Protein AF-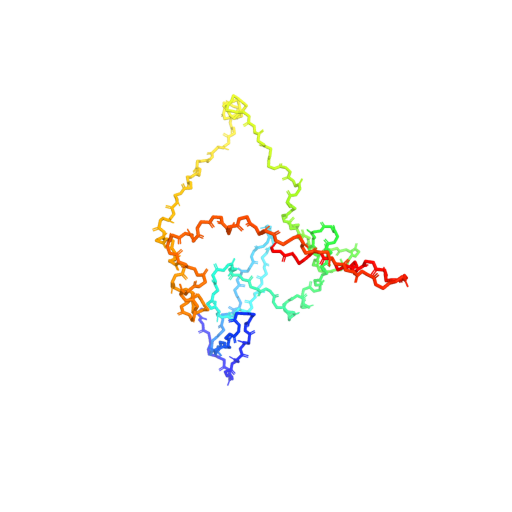A0A699VAN1-F1 (afdb_monomer)

Radius of gyration: 27.7 Å; Cα contacts (8 Å, |Δi|>4): 128; chains: 1; bounding box: 57×64×72 Å

Mean predicted aligned error: 18.13 Å

pLDDT: mean 80.75, std 12.74, range [39.19, 95.38]

Organism: Tanacetum cinerariifolium (NCBI:txid118510)

Solvent-accessible surface area (backbone atoms only — not comparable to full-atom values): 11741 Å² total; per-residue (Å²): 121,75,40,78,48,100,58,76,43,75,48,76,44,96,84,78,51,68,47,79,35,53,47,32,36,65,70,39,81,48,74,57,94,94,45,76,43,72,42,74,44,69,77,71,96,61,94,88,57,96,77,84,85,49,69,67,62,37,55,77,43,42,54,44,79,39,75,91,78,38,30,41,36,27,41,46,92,93,63,56,78,48,72,50,73,55,88,58,93,75,65,69,79,80,84,68,54,74,66,57,50,51,52,42,42,75,73,72,45,87,85,84,92,83,82,88,74,82,77,80,62,77,74,77,53,70,70,74,37,71,74,47,60,76,42,56,86,81,63,49,98,64,76,85,70,76,77,75,85,68,92,67,82,84,76,80,85,70,61,94,87,67,74,80,83,85,66,79,77,81,84,126

InterPro domains:
  IPR021109 Aspartic peptidase domain superfamily [G3DSA:2.40.70.10] (4-84)
  IPR032567 RTL1-related [PTHR15503] (2-172)

Secondary structure (DSSP, 8-state):
-EEEEEEEEEEEPTTSPEEEEEEEEEEEEEEETTEEEEEEE-----SS-S----HHHHHHTT-EEETTTTEEEEE-SSSEEEEEE---TTS------HHHHHHHHHTT--------------PPPGGGSHHHHT-TTTS-SS---SPP--SS-----PPTT-----PPPP--

Structure (mmCIF, N/CA/C/O backbone):
data_AF-A0A699VAN1-F1
#
_entry.id   AF-A0A699VAN1-F1
#
loop_
_atom_site.group_PDB
_atom_site.id
_atom_site.type_symbol
_atom_site.label_atom_id
_atom_site.label_alt_id
_atom_site.label_comp_id
_atom_site.label_asym_id
_atom_site.label_entity_id
_atom_site.label_seq_id
_atom_site.pdbx_PDB_ins_code
_atom_site.Cartn_x
_atom_site.Cartn_y
_atom_site.Cartn_z
_atom_site.occupancy
_atom_site.B_iso_or_equiv
_atom_site.auth_seq_id
_atom_site.auth_comp_id
_atom_site.auth_asym_id
_atom_site.auth_atom_id
_atom_site.pdbx_PDB_model_num
ATOM 1 N N . THR A 1 1 ? -6.614 9.375 -18.167 1.00 79.25 1 THR A N 1
ATOM 2 C CA . THR A 1 1 ? -8.074 9.261 -18.392 1.00 79.25 1 THR A CA 1
ATOM 3 C C . THR A 1 1 ? -8.470 7.805 -18.246 1.00 79.25 1 THR A C 1
ATOM 5 O O . THR A 1 1 ? -7.676 6.956 -18.640 1.00 79.25 1 THR A O 1
ATOM 8 N N . PRO A 1 2 ? -9.624 7.490 -17.633 1.00 89.94 2 PRO A N 1
ATOM 9 C CA . PRO A 1 2 ? -10.051 6.105 -17.467 1.00 89.94 2 PRO A CA 1
ATOM 10 C C . PRO A 1 2 ? -10.331 5.464 -18.830 1.00 89.94 2 PRO A C 1
ATOM 12 O O . PRO A 1 2 ? -10.899 6.098 -19.718 1.00 89.94 2 PRO A O 1
ATOM 15 N N . THR A 1 3 ? -9.919 4.210 -18.986 1.00 94.69 3 THR A N 1
ATOM 16 C CA . THR A 1 3 ? -10.160 3.397 -20.186 1.00 94.69 3 THR A CA 1
ATOM 17 C C . THR A 1 3 ? -11.211 2.344 -19.859 1.00 94.69 3 THR A C 1
ATOM 19 O O . THR A 1 3 ? -11.191 1.804 -18.753 1.00 94.69 3 THR A O 1
ATOM 22 N N . LEU A 1 4 ? -12.119 2.042 -20.788 1.00 94.19 4 LEU A N 1
ATOM 23 C CA . LEU A 1 4 ? -13.096 0.966 -20.603 1.00 94.19 4 LEU A CA 1
ATOM 24 C C . LEU A 1 4 ? -12.372 -0.389 -20.524 1.00 94.19 4 LEU A C 1
ATOM 26 O O . LEU A 1 4 ? -11.401 -0.618 -21.247 1.00 94.19 4 LEU A O 1
ATOM 30 N N . LEU A 1 5 ? -12.838 -1.274 -19.648 1.00 92.00 5 LEU A N 1
ATOM 31 C CA . LEU A 1 5 ? -12.409 -2.669 -19.619 1.00 92.00 5 LEU A CA 1
ATOM 32 C C . LEU A 1 5 ? -13.181 -3.490 -20.658 1.00 92.00 5 LEU A C 1
ATOM 34 O O . LEU A 1 5 ? -14.365 -3.248 -20.886 1.00 92.00 5 LEU A O 1
ATOM 38 N N . ASP A 1 6 ? -12.533 -4.512 -21.219 1.00 89.88 6 ASP A N 1
ATOM 39 C CA . ASP A 1 6 ? -13.171 -5.442 -22.167 1.00 89.88 6 ASP A CA 1
ATOM 40 C C . ASP A 1 6 ? -14.278 -6.278 -21.501 1.00 89.88 6 ASP A C 1
ATOM 42 O O . ASP A 1 6 ? -15.249 -6.693 -22.139 1.00 89.88 6 ASP A O 1
ATOM 46 N N . HIS A 1 7 ? -14.152 -6.502 -20.190 1.00 90.69 7 HIS A N 1
ATOM 47 C CA . HIS A 1 7 ? -15.108 -7.233 -19.366 1.00 90.69 7 HIS A CA 1
ATOM 48 C C . HIS A 1 7 ? -15.347 -6.507 -18.040 1.00 90.69 7 HIS A C 1
ATOM 50 O O . HIS A 1 7 ? -14.441 -5.890 -17.479 1.00 90.69 7 HIS A O 1
ATOM 56 N N . VAL A 1 8 ? -16.572 -6.608 -17.518 1.00 90.38 8 VAL A N 1
ATOM 57 C CA . VAL A 1 8 ? -16.911 -6.069 -16.195 1.00 90.38 8 VAL A CA 1
ATOM 58 C C . VAL A 1 8 ? -16.281 -6.951 -15.123 1.00 90.38 8 VAL A C 1
ATOM 60 O O . VAL A 1 8 ? -16.564 -8.147 -15.064 1.00 90.38 8 VAL A O 1
ATOM 63 N N . LEU A 1 9 ? -15.463 -6.355 -14.262 1.00 90.56 9 LEU A N 1
ATOM 64 C CA . LEU A 1 9 ? -14.888 -7.027 -13.100 1.00 90.56 9 LEU A CA 1
ATOM 65 C C . LEU A 1 9 ? -15.839 -6.880 -11.909 1.00 90.56 9 LEU A C 1
ATOM 67 O O . LEU A 1 9 ? -16.276 -5.775 -11.603 1.00 90.56 9 LEU A O 1
ATOM 71 N N . CYS A 1 10 ? -16.145 -7.979 -11.223 1.00 9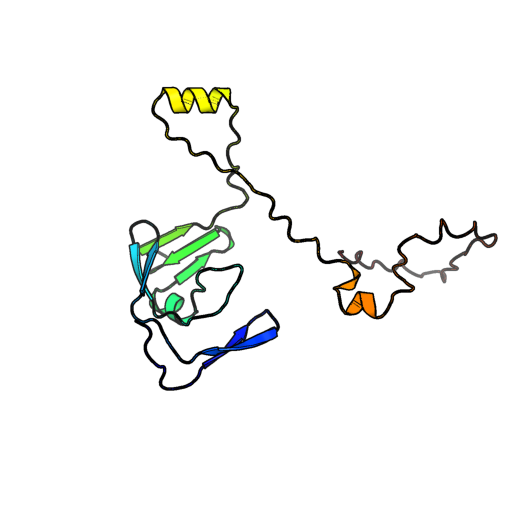0.12 10 CYS A N 1
ATOM 72 C CA . CYS A 1 10 ? -16.823 -7.948 -9.926 1.00 90.12 10 CYS A CA 1
ATOM 73 C C . CYS A 1 10 ? -15.790 -8.236 -8.838 1.00 90.12 10 CYS A C 1
ATOM 75 O O . CYS A 1 10 ? -15.262 -9.345 -8.780 1.00 90.12 10 CYS A O 1
ATOM 77 N N . ILE A 1 11 ? -15.504 -7.249 -7.992 1.00 87.06 11 ILE A N 1
ATOM 78 C CA . ILE A 1 11 ? -14.566 -7.389 -6.876 1.00 87.06 11 ILE A CA 1
ATOM 79 C C . ILE A 1 11 ? -15.365 -7.521 -5.587 1.00 87.06 11 ILE A C 1
ATOM 81 O O . ILE A 1 11 ? -16.096 -6.605 -5.219 1.00 87.06 11 ILE A O 1
ATOM 85 N N . SER A 1 12 ? -15.221 -8.650 -4.898 1.00 85.25 12 SER A N 1
ATOM 86 C CA . SER A 1 12 ? -15.761 -8.824 -3.550 1.00 85.25 12 SER A CA 1
ATOM 87 C C . SER A 1 12 ? -14.880 -8.084 -2.555 1.00 85.25 12 SER A C 1
ATOM 89 O O . SER A 1 12 ? -13.683 -8.361 -2.467 1.00 85.25 12 SER A O 1
ATOM 91 N N . THR A 1 13 ? -15.462 -7.154 -1.807 1.00 76.44 13 THR A N 1
ATOM 92 C CA . THR A 1 13 ? -14.740 -6.440 -0.754 1.00 76.44 13 THR A CA 1
ATOM 93 C C . THR A 1 13 ? -14.953 -7.127 0.600 1.00 76.44 13 THR A C 1
ATOM 95 O O . THR A 1 13 ? -15.967 -7.802 0.798 1.00 76.44 13 THR A O 1
ATOM 98 N N . PRO A 1 14 ? -14.030 -6.964 1.568 1.00 66.56 14 PRO A N 1
ATOM 99 C CA . PRO A 1 14 ? -14.226 -7.459 2.933 1.00 66.56 14 PRO A CA 1
ATOM 100 C C . PRO A 1 14 ? -15.463 -6.870 3.630 1.00 66.56 14 PRO A C 1
ATOM 102 O O . PRO A 1 14 ? -15.941 -7.448 4.600 1.00 66.56 14 PRO A O 1
ATOM 105 N N . MET A 1 15 ? -16.003 -5.757 3.118 1.00 66.06 15 MET A N 1
ATOM 106 C CA . MET A 1 15 ? -17.214 -5.086 3.609 1.00 66.06 15 MET A CA 1
ATOM 107 C C . MET A 1 15 ? -18.512 -5.759 3.115 1.00 66.06 15 MET A C 1
ATOM 109 O O . MET A 1 15 ? -19.570 -5.147 3.133 1.00 66.06 15 MET A O 1
ATOM 113 N N . GLN A 1 16 ? -18.437 -7.027 2.691 1.00 56.12 16 GLN A N 1
ATOM 114 C CA . GLN A 1 16 ? -19.551 -7.904 2.299 1.00 56.12 16 GLN A CA 1
ATOM 115 C C . GLN A 1 16 ? -20.221 -7.588 0.947 1.00 56.12 16 GLN A C 1
ATOM 117 O O . GLN A 1 16 ? -20.797 -8.495 0.343 1.00 56.12 16 GLN A O 1
ATOM 122 N N . ASP A 1 17 ? -20.045 -6.381 0.407 1.00 74.75 17 ASP A N 1
ATOM 123 C CA . ASP A 1 17 ? -20.539 -6.001 -0.919 1.00 74.75 17 ASP A CA 1
ATOM 124 C C . ASP A 1 17 ? -19.529 -6.274 -2.048 1.00 74.75 17 ASP A C 1
ATOM 126 O O . ASP A 1 17 ? -18.309 -6.099 -1.914 1.00 74.75 17 ASP A O 1
ATOM 130 N N . SER A 1 18 ? -20.056 -6.694 -3.205 1.00 83.81 18 SER A N 1
ATOM 131 C CA . SER A 1 18 ? -19.295 -6.804 -4.453 1.00 83.81 18 SER A CA 1
ATOM 132 C C . SER A 1 18 ? -19.447 -5.541 -5.294 1.00 83.81 18 SER A C 1
ATOM 134 O O . SER A 1 18 ? -20.568 -5.146 -5.618 1.00 83.81 18 SER A O 1
ATOM 136 N N . VAL A 1 19 ? -18.335 -4.956 -5.729 1.00 87.56 19 VAL A N 1
ATOM 137 C CA . VAL A 1 19 ? -18.329 -3.758 -6.574 1.00 87.56 19 VAL A CA 1
ATOM 138 C C . VAL A 1 19 ? -18.089 -4.140 -8.031 1.00 87.56 19 VAL A C 1
ATOM 140 O O . VAL A 1 19 ? -17.198 -4.930 -8.350 1.00 87.56 19 VAL A O 1
ATOM 143 N N . ARG A 1 20 ? -18.897 -3.569 -8.932 1.00 90.69 20 ARG A N 1
ATOM 144 C CA . ARG A 1 20 ? -18.759 -3.738 -10.385 1.00 90.69 20 ARG A CA 1
ATOM 145 C C . ARG A 1 20 ? -17.862 -2.646 -10.953 1.00 90.69 20 ARG A C 1
ATOM 147 O O . ARG A 1 20 ? -18.219 -1.473 -10.920 1.00 90.69 20 ARG A O 1
ATOM 154 N N . ILE A 1 21 ? -16.747 -3.045 -11.548 1.00 91.94 21 ILE A N 1
ATOM 155 C CA . ILE A 1 21 ? -15.763 -2.150 -12.150 1.00 91.94 21 ILE A CA 1
ATOM 156 C C . ILE A 1 21 ? -15.796 -2.300 -13.670 1.00 91.94 21 ILE A C 1
ATOM 158 O O . ILE A 1 21 ? -15.689 -3.397 -14.217 1.00 91.94 21 ILE A O 1
ATOM 162 N N . THR A 1 22 ? -15.955 -1.169 -14.354 1.00 94.69 22 THR A N 1
ATOM 163 C CA . THR A 1 22 ? -16.068 -1.076 -15.821 1.00 94.69 22 THR A CA 1
ATOM 164 C C . THR A 1 22 ? -14.915 -0.310 -16.468 1.00 94.69 22 THR A C 1
ATOM 166 O O . THR A 1 22 ? -14.790 -0.314 -17.690 1.00 94.69 22 THR A O 1
ATOM 169 N N . HIS A 1 23 ? -14.070 0.339 -15.665 1.00 94.25 23 HIS A N 1
ATOM 170 C CA . HIS A 1 23 ? -12.989 1.197 -16.135 1.00 94.25 23 HIS A CA 1
ATOM 171 C C . HIS A 1 23 ? -11.687 0.912 -15.387 1.00 94.25 23 HIS A C 1
ATOM 173 O O . HIS A 1 23 ? -11.702 0.462 -14.246 1.00 94.25 23 HIS A O 1
ATOM 179 N N . VAL A 1 24 ? -10.564 1.235 -16.022 1.00 94.69 24 VAL A N 1
ATOM 180 C CA . VAL A 1 24 ? -9.217 1.154 -15.454 1.00 94.69 24 VAL A CA 1
ATOM 181 C C . VAL A 1 24 ? -8.452 2.441 -15.739 1.00 94.69 24 VAL A C 1
ATOM 183 O O . VAL A 1 24 ? -8.525 3.001 -16.836 1.00 94.69 24 VAL A O 1
ATOM 186 N N . TYR A 1 25 ? -7.702 2.917 -14.754 1.00 94.06 25 TYR A N 1
ATOM 187 C CA . TYR A 1 25 ? -6.724 3.981 -14.931 1.00 94.06 25 TYR A CA 1
ATOM 188 C C . TYR A 1 25 ? -5.382 3.343 -15.249 1.00 94.06 25 TYR A C 1
ATOM 190 O O . TYR A 1 25 ? -4.809 2.665 -14.402 1.00 94.06 25 TYR A O 1
ATOM 198 N N . ARG A 1 26 ? -4.913 3.521 -16.483 1.00 92.94 26 ARG A N 1
ATOM 199 C CA . ARG A 1 26 ? -3.661 2.921 -16.942 1.00 92.94 26 ARG A CA 1
ATOM 200 C C . ARG A 1 26 ? -2.478 3.844 -16.707 1.00 92.94 26 ARG A C 1
ATOM 202 O O . ARG A 1 26 ? -2.644 5.064 -16.753 1.00 92.94 26 ARG A O 1
ATOM 209 N N . ASP A 1 27 ? -1.321 3.233 -16.473 1.00 92.31 27 ASP A N 1
ATOM 210 C CA . ASP A 1 27 ? -0.022 3.903 -16.365 1.00 92.31 27 ASP A CA 1
ATOM 211 C C . ASP A 1 27 ? -0.002 5.067 -15.358 1.00 92.31 27 ASP A C 1
ATOM 213 O O . ASP A 1 27 ? 0.645 6.095 -15.571 1.00 92.31 27 ASP A O 1
ATOM 217 N N . LEU A 1 28 ? -0.726 4.925 -14.243 1.00 92.06 28 LEU A N 1
ATOM 218 C CA . LEU A 1 28 ? -0.664 5.894 -13.155 1.00 92.06 28 LEU A CA 1
ATOM 219 C C . LEU A 1 28 ? 0.720 5.861 -12.519 1.00 92.06 28 LEU A C 1
ATOM 221 O O . LEU A 1 28 ? 1.270 4.799 -12.242 1.00 92.06 28 LEU A O 1
ATOM 225 N N . THR A 1 29 ? 1.273 7.035 -12.243 1.00 91.75 29 THR A N 1
ATOM 226 C CA . THR A 1 29 ? 2.562 7.158 -11.568 1.00 91.75 29 THR A CA 1
ATOM 227 C C . THR A 1 29 ? 2.376 7.029 -10.063 1.00 91.75 29 THR A C 1
ATOM 229 O O . THR A 1 29 ? 1.815 7.919 -9.423 1.00 91.75 29 THR A O 1
ATOM 232 N N . LEU A 1 30 ? 2.883 5.941 -9.500 1.00 90.88 30 LEU A N 1
ATOM 233 C CA . LEU A 1 30 ? 2.984 5.708 -8.071 1.00 90.88 30 LEU A CA 1
ATOM 234 C C . LEU A 1 30 ? 4.405 6.030 -7.608 1.00 90.88 30 LEU A C 1
ATOM 236 O O . LEU A 1 30 ? 5.375 5.479 -8.133 1.00 90.88 30 LEU A O 1
ATOM 240 N N . GLN A 1 31 ? 4.534 6.935 -6.640 1.00 87.75 31 GLN A N 1
ATOM 241 C CA . GLN A 1 31 ? 5.829 7.367 -6.123 1.00 87.75 31 GLN A CA 1
ATOM 242 C C . GLN A 1 31 ? 6.069 6.819 -4.713 1.00 87.75 31 GLN A C 1
ATOM 244 O O . GLN A 1 31 ? 5.268 7.047 -3.810 1.00 87.75 31 GLN A O 1
ATOM 249 N N . PHE A 1 32 ? 7.210 6.156 -4.528 1.00 82.94 32 PHE A N 1
ATOM 250 C CA . PHE A 1 32 ? 7.753 5.762 -3.231 1.00 82.94 32 PHE A CA 1
ATOM 251 C C . PHE A 1 32 ? 9.107 6.441 -3.048 1.00 82.94 32 PHE A C 1
ATOM 253 O O . PHE A 1 32 ? 10.062 6.091 -3.738 1.00 82.94 32 PHE A O 1
ATOM 260 N N . ASP A 1 33 ? 9.192 7.413 -2.141 1.00 77.94 33 ASP A N 1
ATOM 261 C CA . ASP A 1 33 ? 10.393 8.233 -1.939 1.00 77.94 33 ASP A CA 1
ATOM 262 C C . ASP A 1 33 ? 10.927 8.826 -3.264 1.00 77.94 33 ASP A C 1
ATOM 264 O O . ASP A 1 33 ? 10.272 9.675 -3.875 1.00 77.94 33 ASP A O 1
ATOM 268 N N . ASP A 1 34 ? 12.102 8.392 -3.729 1.00 80.81 34 ASP A N 1
ATOM 269 C CA . ASP A 1 34 ? 12.738 8.811 -4.985 1.00 80.81 34 ASP A CA 1
ATOM 270 C C . ASP A 1 34 ? 12.357 7.938 -6.196 1.00 80.81 34 ASP A C 1
ATOM 272 O O . ASP A 1 34 ? 12.781 8.217 -7.320 1.00 80.81 34 ASP A O 1
ATOM 276 N N . LYS A 1 35 ? 11.577 6.870 -5.995 1.00 83.75 35 LYS A N 1
ATOM 277 C CA . LYS A 1 35 ? 11.204 5.908 -7.038 1.00 83.75 35 LYS A CA 1
ATOM 278 C C . LYS A 1 35 ? 9.815 6.194 -7.578 1.00 83.75 35 LYS A C 1
ATOM 280 O O . LYS A 1 35 ? 8.858 6.301 -6.821 1.00 83.75 35 LYS A O 1
ATOM 285 N N . ILE A 1 36 ? 9.695 6.234 -8.901 1.00 87.56 36 ILE A N 1
ATOM 286 C CA . ILE A 1 36 ? 8.416 6.343 -9.608 1.00 87.56 36 ILE A CA 1
ATOM 287 C C . ILE A 1 36 ? 8.189 5.038 -10.364 1.00 87.56 36 ILE A C 1
ATOM 289 O O . ILE A 1 36 ? 9.074 4.580 -11.089 1.00 87.56 36 ILE A O 1
ATOM 293 N N . ARG A 1 37 ? 7.011 4.440 -10.196 1.00 88.38 37 ARG A N 1
ATOM 294 C CA . ARG A 1 37 ? 6.594 3.215 -10.883 1.00 88.38 37 ARG A CA 1
ATOM 295 C C . ARG A 1 37 ? 5.207 3.391 -11.483 1.00 88.38 37 ARG A C 1
ATOM 297 O O . ARG A 1 37 ? 4.391 4.132 -10.947 1.00 88.38 37 ARG A O 1
ATOM 304 N N . ALA A 1 38 ? 4.955 2.729 -12.604 1.00 92.19 38 ALA A N 1
ATOM 305 C CA . ALA A 1 38 ? 3.638 2.728 -13.223 1.00 92.19 38 ALA A CA 1
ATOM 306 C C . ALA A 1 38 ? 2.731 1.692 -12.542 1.00 92.19 38 ALA A C 1
ATOM 308 O O . ALA A 1 38 ? 3.197 0.632 -12.120 1.00 92.19 38 ALA A O 1
ATOM 309 N N . ILE A 1 39 ? 1.438 1.987 -12.443 1.00 93.94 39 ILE A N 1
ATOM 310 C CA . ILE A 1 39 ? 0.411 1.046 -11.999 1.00 93.94 39 ILE A CA 1
ATOM 311 C C . ILE A 1 39 ? -0.863 1.215 -12.825 1.00 93.94 39 ILE A C 1
ATOM 313 O O . ILE A 1 39 ? -1.265 2.325 -13.174 1.00 93.94 39 ILE A O 1
ATOM 317 N N . ASN A 1 40 ? -1.524 0.095 -13.105 1.00 93.00 40 ASN A N 1
ATOM 318 C CA . ASN A 1 40 ? -2.894 0.088 -13.594 1.00 93.00 40 ASN A CA 1
ATOM 319 C C . ASN A 1 40 ? -3.831 -0.026 -12.387 1.00 93.00 40 ASN A C 1
ATOM 321 O O . ASN A 1 40 ? -3.794 -1.029 -11.682 1.00 93.00 40 ASN A O 1
ATOM 325 N N . ALA A 1 41 ? -4.655 0.990 -12.134 1.00 93.19 41 ALA A N 1
ATOM 326 C CA . ALA A 1 41 ? -5.534 1.029 -10.970 1.00 93.19 41 ALA A CA 1
ATOM 327 C C . ALA A 1 41 ? -7.003 0.855 -11.358 1.00 93.19 41 ALA A C 1
ATOM 329 O O . ALA A 1 41 ? -7.510 1.481 -12.297 1.00 93.19 41 ALA A O 1
ATOM 330 N N . LEU A 1 42 ? -7.698 0.025 -10.589 1.00 92.81 42 LEU A N 1
ATOM 331 C CA . LEU A 1 42 ? -9.138 -0.153 -10.676 1.00 92.81 42 LEU A CA 1
ATOM 332 C C . LEU A 1 42 ? -9.805 0.775 -9.650 1.00 92.81 42 LEU A C 1
ATOM 334 O O . LEU A 1 42 ? -9.453 0.705 -8.473 1.00 92.81 42 LEU A O 1
ATOM 338 N N . PRO A 1 43 ? -10.731 1.658 -10.063 1.00 90.81 43 PRO A N 1
ATOM 339 C CA . PRO A 1 43 ? -11.404 2.552 -9.134 1.00 90.81 43 PRO A CA 1
ATOM 340 C C . PRO A 1 43 ? -12.332 1.756 -8.218 1.00 90.81 43 PRO A C 1
ATOM 342 O O . PRO A 1 43 ? -13.216 1.040 -8.691 1.00 90.81 43 PRO A O 1
ATOM 345 N N . LEU A 1 44 ? -12.135 1.919 -6.915 1.00 88.25 44 LEU A N 1
ATOM 346 C CA . LEU A 1 44 ? -12.948 1.319 -5.868 1.00 88.25 44 LEU A CA 1
ATOM 347 C C . LEU A 1 44 ? -13.283 2.406 -4.846 1.00 88.25 44 LEU A C 1
ATOM 349 O O . LEU A 1 44 ? -12.399 3.171 -4.466 1.00 88.25 44 LEU A O 1
ATOM 353 N N . ASP A 1 45 ? -14.547 2.485 -4.436 1.00 84.00 45 ASP A N 1
ATOM 354 C CA . ASP A 1 45 ? -14.961 3.394 -3.368 1.00 84.00 45 ASP A CA 1
ATOM 355 C C . ASP A 1 45 ? -14.527 2.796 -2.024 1.00 84.00 45 ASP A C 1
ATOM 357 O O . ASP A 1 45 ? -14.972 1.708 -1.648 1.00 84.00 45 ASP A O 1
ATOM 361 N N . MET A 1 46 ? -13.571 3.446 -1.362 1.00 81.25 46 MET A N 1
ATOM 362 C CA . MET A 1 46 ? -12.930 2.973 -0.136 1.00 81.25 46 MET A CA 1
ATOM 363 C C . MET A 1 46 ? -12.787 4.136 0.845 1.00 81.25 46 MET A C 1
ATOM 365 O O . MET A 1 46 ? -12.322 5.208 0.471 1.00 81.25 46 MET A O 1
ATOM 369 N N . CYS A 1 47 ? -13.145 3.910 2.111 1.00 75.56 47 CYS A N 1
ATOM 370 C CA . CYS A 1 47 ? -13.090 4.953 3.140 1.00 75.56 47 CYS A CA 1
ATOM 371 C C . CYS A 1 47 ? -11.729 5.055 3.850 1.00 75.56 47 CYS A C 1
ATOM 373 O O . CYS A 1 47 ? -11.374 6.129 4.324 1.00 75.56 47 CYS A O 1
ATOM 375 N N . GLU A 1 48 ? -10.983 3.952 3.966 1.00 80.94 48 GLU A N 1
ATOM 376 C CA . GLU A 1 48 ? -9.787 3.881 4.830 1.00 80.94 48 GLU A CA 1
ATOM 377 C C . GLU A 1 48 ? -8.454 3.862 4.075 1.00 80.94 48 GLU A C 1
ATOM 379 O O . GLU A 1 48 ? -7.411 4.168 4.652 1.00 80.94 48 GLU A O 1
ATOM 384 N N . PHE A 1 49 ? -8.469 3.486 2.797 1.00 83.69 49 PHE A N 1
ATOM 385 C CA . PHE A 1 49 ? -7.261 3.270 2.008 1.00 83.69 49 PHE A CA 1
ATOM 386 C C . PHE A 1 49 ? -7.349 4.026 0.691 1.00 83.69 49 PHE A C 1
ATOM 388 O O . PHE A 1 49 ? -8.365 3.953 0.006 1.00 83.69 49 PHE A O 1
ATOM 395 N N . ASP A 1 50 ? -6.253 4.676 0.302 1.00 87.50 50 ASP A N 1
ATOM 396 C CA . ASP A 1 50 ? -6.176 5.371 -0.985 1.00 87.50 50 ASP A CA 1
ATOM 397 C C . ASP A 1 50 ? -5.931 4.395 -2.148 1.00 87.50 50 ASP A C 1
ATOM 399 O O . ASP A 1 50 ? -6.503 4.529 -3.228 1.00 87.50 50 ASP A O 1
ATOM 403 N N . ILE A 1 51 ? -5.045 3.411 -1.947 1.00 89.31 51 ILE A N 1
ATOM 404 C CA . ILE A 1 51 ? -4.601 2.459 -2.973 1.00 89.31 51 ILE A CA 1
ATOM 405 C C . ILE A 1 51 ? -4.365 1.092 -2.331 1.00 89.31 51 ILE A C 1
ATOM 407 O O . ILE A 1 51 ? -3.708 0.983 -1.296 1.00 89.31 51 ILE A O 1
ATOM 411 N N . ILE A 1 52 ? -4.833 0.037 -3.000 1.00 90.38 52 ILE A N 1
ATOM 412 C CA . ILE A 1 52 ? -4.489 -1.352 -2.686 1.00 90.38 52 ILE A CA 1
ATOM 413 C C . ILE A 1 52 ? -3.592 -1.882 -3.802 1.00 90.38 52 ILE A C 1
ATOM 415 O O . ILE A 1 52 ? -3.978 -1.887 -4.970 1.00 90.38 52 ILE A O 1
ATOM 419 N N . LEU A 1 53 ? -2.394 -2.344 -3.442 1.00 92.25 53 LEU A N 1
ATOM 420 C CA . LEU A 1 53 ? -1.487 -2.998 -4.382 1.00 92.25 53 LEU A CA 1
ATOM 421 C C . LEU A 1 53 ? -1.849 -4.475 -4.487 1.00 92.25 53 LEU A C 1
ATOM 423 O O . LEU A 1 53 ? -1.726 -5.227 -3.520 1.00 92.25 53 LEU A O 1
ATOM 427 N N . GLY A 1 54 ? -2.319 -4.865 -5.667 1.00 92.31 54 GLY A N 1
ATOM 428 C CA . GLY A 1 54 ? -2.668 -6.242 -5.975 1.00 92.31 54 GLY A CA 1
ATOM 429 C C . GLY A 1 54 ? -1.448 -7.154 -6.092 1.00 92.31 54 GLY A C 1
ATOM 430 O O . GLY A 1 54 ? -0.299 -6.720 -6.211 1.00 92.31 54 GLY A O 1
ATOM 431 N N . MET A 1 55 ? -1.717 -8.458 -6.082 1.00 92.69 55 MET A N 1
ATOM 432 C CA . MET A 1 55 ? -0.686 -9.484 -6.251 1.00 92.69 55 MET A CA 1
ATOM 433 C C . MET A 1 55 ? -0.011 -9.422 -7.622 1.00 92.69 55 MET A C 1
ATOM 435 O O . MET A 1 55 ? 1.157 -9.773 -7.734 1.00 92.69 55 MET A O 1
ATOM 439 N N . ASP A 1 56 ? -0.728 -8.981 -8.649 1.00 91.75 56 ASP A N 1
ATOM 440 C CA . ASP A 1 56 ? -0.219 -8.758 -9.999 1.00 91.75 56 ASP A CA 1
ATOM 441 C C . ASP A 1 56 ? 0.919 -7.733 -10.004 1.00 91.75 56 ASP A C 1
ATOM 443 O O . ASP A 1 56 ? 2.039 -8.055 -10.404 1.00 91.75 56 ASP A O 1
ATOM 447 N N . TRP A 1 57 ? 0.665 -6.545 -9.456 1.00 93.44 57 TRP A N 1
ATOM 448 C CA . TRP A 1 57 ? 1.654 -5.477 -9.387 1.00 93.44 57 TRP A CA 1
ATOM 449 C C . TRP A 1 57 ? 2.828 -5.847 -8.475 1.00 93.44 57 TRP A C 1
ATOM 451 O O . TRP A 1 57 ? 3.987 -5.608 -8.812 1.00 93.44 57 TRP A O 1
ATOM 461 N N . LEU A 1 58 ? 2.550 -6.481 -7.330 1.00 94.00 58 LEU A N 1
ATOM 462 C CA . LEU A 1 58 ? 3.588 -6.960 -6.413 1.00 94.00 58 LEU A CA 1
ATOM 463 C C . LEU A 1 58 ? 4.479 -8.032 -7.061 1.00 94.00 58 LEU A C 1
ATOM 465 O O . LEU A 1 58 ? 5.691 -8.019 -6.859 1.00 94.00 58 LEU A O 1
ATOM 469 N N . THR A 1 59 ? 3.905 -8.933 -7.862 1.00 94.00 59 THR A N 1
ATOM 470 C CA . THR A 1 59 ? 4.655 -9.991 -8.559 1.00 94.00 59 THR A CA 1
ATOM 471 C C . THR A 1 59 ? 5.535 -9.416 -9.663 1.00 94.00 59 THR A C 1
ATOM 473 O O . THR A 1 59 ? 6.702 -9.792 -9.755 1.00 94.00 59 THR A O 1
ATOM 476 N N . GLU A 1 60 ? 5.010 -8.481 -10.460 1.00 93.25 60 GLU A N 1
ATOM 477 C CA . GLU A 1 60 ? 5.766 -7.775 -11.507 1.00 93.25 60 GLU A CA 1
ATOM 478 C C . GLU A 1 60 ? 7.027 -7.100 -10.949 1.00 93.25 60 GLU A C 1
ATOM 480 O O . GLU A 1 60 ? 8.073 -7.087 -11.592 1.00 93.25 60 GLU A O 1
ATOM 485 N N . HIS A 1 61 ? 6.947 -6.598 -9.717 1.00 91.31 61 HIS A N 1
ATOM 486 C CA . HIS A 1 61 ? 8.038 -5.892 -9.049 1.00 91.31 61 HIS A CA 1
ATOM 487 C C . HIS A 1 61 ? 8.853 -6.770 -8.092 1.00 91.31 61 HIS A C 1
ATOM 489 O O . HIS A 1 61 ? 9.616 -6.245 -7.275 1.00 91.31 61 HIS A O 1
ATOM 495 N N . HIS A 1 62 ? 8.692 -8.096 -8.174 1.00 93.19 62 HIS A N 1
ATOM 496 C CA . HIS A 1 62 ? 9.381 -9.069 -7.324 1.00 93.19 62 HIS A CA 1
ATOM 497 C C . HIS A 1 62 ? 9.302 -8.711 -5.829 1.00 93.19 62 HIS A C 1
ATOM 499 O O . HIS A 1 62 ? 10.288 -8.773 -5.096 1.00 93.19 62 HIS A O 1
ATOM 505 N N . ALA A 1 63 ? 8.125 -8.277 -5.375 1.00 94.19 63 ALA A N 1
ATOM 506 C CA . ALA A 1 63 ? 7.952 -7.781 -4.022 1.00 94.19 63 ALA A CA 1
ATOM 507 C C . ALA A 1 63 ? 8.036 -8.915 -2.988 1.00 94.19 63 ALA A C 1
ATOM 509 O O . ALA A 1 63 ? 7.367 -9.942 -3.100 1.00 94.19 63 ALA A O 1
ATOM 510 N N . THR A 1 64 ? 8.812 -8.696 -1.930 1.00 95.38 64 THR A N 1
ATOM 511 C CA . THR A 1 64 ? 8.885 -9.549 -0.742 1.00 95.38 64 THR A CA 1
ATOM 512 C C . THR A 1 64 ? 8.411 -8.763 0.475 1.00 95.38 64 THR A C 1
ATOM 514 O O . THR A 1 64 ? 8.980 -7.726 0.818 1.00 95.38 64 THR A O 1
ATOM 517 N N . ILE A 1 65 ? 7.377 -9.262 1.153 1.00 94.75 65 ILE A N 1
ATOM 518 C CA . ILE A 1 65 ? 6.824 -8.638 2.361 1.00 94.75 65 ILE A CA 1
ATOM 519 C C . ILE A 1 65 ? 7.491 -9.265 3.594 1.00 94.75 65 ILE A C 1
ATOM 521 O O . ILE A 1 65 ? 7.207 -10.407 3.952 1.00 94.75 65 ILE A O 1
ATOM 525 N N . ASP A 1 66 ? 8.369 -8.513 4.261 1.00 92.69 66 ASP A N 1
ATOM 526 C CA . ASP A 1 66 ? 8.953 -8.884 5.552 1.00 92.69 66 ASP A CA 1
ATOM 527 C C . ASP A 1 66 ? 8.128 -8.272 6.691 1.00 92.69 66 ASP A C 1
ATOM 529 O O . ASP A 1 66 ? 8.370 -7.152 7.157 1.00 92.69 66 ASP A O 1
ATOM 533 N N . CYS A 1 67 ? 7.149 -9.042 7.166 1.00 91.00 67 CYS A N 1
ATOM 534 C CA . CYS A 1 67 ? 6.278 -8.633 8.265 1.00 91.00 67 CYS A CA 1
ATOM 535 C C . CYS A 1 67 ? 7.034 -8.433 9.585 1.00 91.0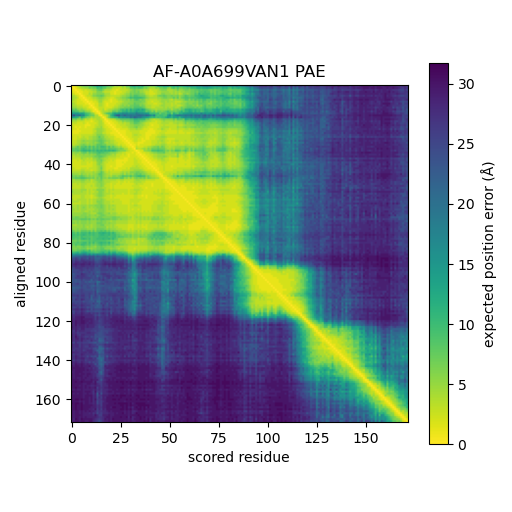0 67 CYS A C 1
ATOM 537 O O . CYS A 1 67 ? 6.651 -7.579 10.380 1.00 91.00 67 CYS A O 1
ATOM 539 N N . ARG A 1 68 ? 8.101 -9.205 9.843 1.00 89.69 68 ARG A N 1
ATOM 540 C CA . ARG A 1 68 ? 8.850 -9.117 11.108 1.00 89.69 68 A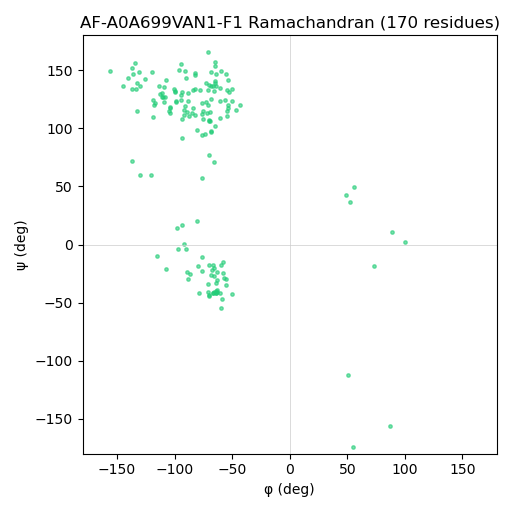RG A CA 1
ATOM 541 C C . ARG A 1 68 ? 9.565 -7.778 11.216 1.00 89.69 68 ARG A C 1
ATOM 543 O O . ARG A 1 68 ? 9.586 -7.181 12.290 1.00 89.69 68 ARG A O 1
ATOM 550 N N . SER A 1 69 ? 10.158 -7.331 10.115 1.00 89.81 69 SER A N 1
ATOM 551 C CA . SER A 1 69 ? 10.907 -6.075 10.070 1.00 89.81 69 SER A CA 1
ATOM 552 C C . SER A 1 69 ? 10.054 -4.876 9.657 1.00 89.81 69 SER A C 1
ATOM 554 O O . SER A 1 69 ? 10.590 -3.772 9.592 1.00 89.81 69 SER A O 1
ATOM 556 N N . TYR A 1 70 ? 8.755 -5.074 9.399 1.00 90.50 70 TYR A N 1
ATOM 557 C CA . TYR A 1 70 ? 7.818 -4.065 8.890 1.00 90.50 70 TYR A CA 1
ATOM 558 C C . TYR A 1 70 ? 8.294 -3.426 7.580 1.00 90.50 70 TYR A C 1
ATOM 560 O O . TYR A 1 70 ? 8.369 -2.203 7.461 1.00 90.50 70 TYR A O 1
ATOM 568 N N . ARG A 1 71 ? 8.683 -4.242 6.596 1.00 91.38 71 ARG A N 1
ATOM 569 C CA . ARG A 1 71 ? 9.250 -3.754 5.329 1.00 91.38 71 ARG A CA 1
ATOM 570 C C . ARG A 1 71 ? 8.686 -4.487 4.127 1.00 91.38 71 ARG A C 1
ATOM 572 O O . ARG A 1 71 ? 8.355 -5.666 4.207 1.00 91.38 71 ARG A O 1
ATOM 579 N N . VAL A 1 72 ? 8.661 -3.791 2.997 1.00 92.75 72 VAL A N 1
ATOM 580 C CA . VAL A 1 72 ? 8.408 -4.380 1.681 1.00 92.75 72 VAL A CA 1
ATOM 581 C C . VAL A 1 72 ? 9.642 -4.151 0.823 1.00 92.75 72 VAL A C 1
ATOM 583 O O . VAL A 1 72 ? 10.070 -3.016 0.626 1.00 92.75 72 VAL A O 1
ATOM 586 N N . ILE A 1 73 ? 10.244 -5.237 0.362 1.00 93.88 73 ILE A N 1
ATOM 587 C CA . ILE A 1 73 ? 11.447 -5.246 -0.467 1.00 93.88 73 ILE A CA 1
ATOM 588 C C . ILE A 1 73 ? 11.006 -5.432 -1.914 1.00 93.88 73 ILE A C 1
ATOM 590 O O . ILE A 1 73 ? 10.208 -6.321 -2.180 1.00 93.88 73 ILE A O 1
ATOM 594 N N . PHE A 1 74 ? 11.522 -4.627 -2.836 1.00 92.88 74 PHE A N 1
ATOM 595 C CA . PHE A 1 74 ? 11.256 -4.754 -4.268 1.00 92.88 74 PHE A CA 1
ATOM 596 C C . PHE A 1 74 ? 12.533 -5.147 -5.013 1.00 92.88 74 PHE A C 1
ATOM 598 O O . PHE A 1 74 ? 13.601 -4.577 -4.759 1.00 92.88 74 PHE A O 1
ATOM 605 N N . GLY A 1 75 ? 12.411 -6.089 -5.947 1.00 91.75 75 GLY A N 1
ATOM 606 C CA . GLY A 1 75 ? 13.544 -6.688 -6.654 1.00 91.75 75 GLY A CA 1
ATOM 607 C C . GLY A 1 75 ? 14.150 -7.892 -5.924 1.00 91.75 75 GLY A C 1
ATOM 608 O O . GLY A 1 75 ? 13.489 -8.571 -5.140 1.00 91.75 75 GLY A O 1
ATOM 609 N N . ASP A 1 76 ? 15.422 -8.175 -6.201 1.00 90.12 76 ASP A N 1
ATOM 610 C CA . ASP A 1 76 ? 16.136 -9.314 -5.615 1.00 90.12 76 ASP A CA 1
ATOM 611 C C . ASP A 1 76 ? 16.367 -9.125 -4.104 1.00 90.12 76 ASP A C 1
ATOM 613 O O . ASP A 1 76 ? 16.759 -8.054 -3.646 1.00 90.12 76 ASP A O 1
ATOM 617 N N . ILE A 1 77 ? 16.155 -10.170 -3.300 1.00 88.88 77 ILE A N 1
ATOM 618 C CA . ILE A 1 77 ? 16.280 -10.068 -1.836 1.00 88.88 77 ILE A CA 1
ATOM 6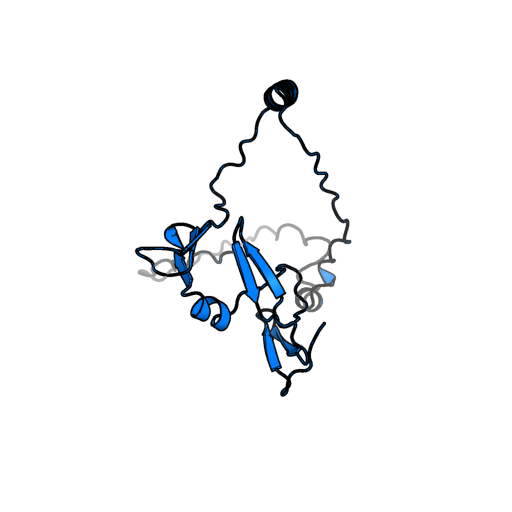19 C C . ILE A 1 77 ? 17.729 -9.851 -1.361 1.00 88.88 77 ILE A C 1
ATOM 621 O O . ILE A 1 77 ? 17.956 -9.285 -0.291 1.00 88.88 77 ILE A O 1
ATOM 625 N N . HIS A 1 78 ? 18.717 -10.295 -2.139 1.00 89.50 78 HIS A N 1
ATOM 626 C CA . HIS A 1 78 ? 20.144 -10.119 -1.880 1.00 89.50 78 HIS A CA 1
ATOM 627 C C . HIS A 1 78 ? 20.689 -8.816 -2.479 1.00 89.50 78 HIS A C 1
ATOM 629 O O . HIS A 1 78 ? 21.685 -8.290 -1.979 1.00 89.50 78 HIS A O 1
ATOM 635 N N . ALA A 1 79 ? 20.031 -8.279 -3.508 1.00 90.19 79 ALA A N 1
ATOM 636 C CA . ALA A 1 79 ? 20.354 -7.004 -4.142 1.00 90.19 79 ALA A CA 1
ATOM 637 C C . ALA A 1 79 ? 19.078 -6.183 -4.430 1.00 90.19 79 ALA A C 1
ATOM 639 O O . ALA A 1 79 ? 18.676 -6.047 -5.588 1.00 90.19 79 ALA A O 1
ATOM 640 N N . PRO A 1 80 ? 18.430 -5.635 -3.387 1.00 90.81 80 PRO A N 1
ATOM 641 C CA . PRO A 1 80 ? 17.131 -4.991 -3.532 1.00 90.81 80 PRO A CA 1
ATOM 642 C C . PRO A 1 80 ? 17.234 -3.672 -4.291 1.00 90.81 80 PRO A C 1
ATOM 644 O O . PRO A 1 80 ? 18.110 -2.849 -4.018 1.00 90.81 80 PRO A O 1
ATOM 647 N N . GLU A 1 81 ? 16.297 -3.442 -5.210 1.00 89.81 81 GLU A N 1
ATOM 648 C CA . GLU A 1 81 ? 16.204 -2.181 -5.953 1.00 89.81 81 GLU A CA 1
ATOM 649 C C . GLU A 1 81 ? 15.736 -1.042 -5.048 1.00 89.81 81 GLU A C 1
ATOM 651 O O . GLU A 1 81 ? 16.198 0.097 -5.147 1.00 89.81 81 GLU A O 1
ATOM 656 N N . PHE A 1 82 ? 14.766 -1.355 -4.189 1.00 88.62 82 PHE A N 1
ATOM 657 C CA . PHE A 1 82 ? 14.165 -0.419 -3.256 1.00 88.62 82 PHE A CA 1
ATOM 658 C C . PHE A 1 82 ? 13.552 -1.167 -2.075 1.00 88.62 82 PHE A C 1
ATOM 660 O O . PHE A 1 82 ? 13.083 -2.298 -2.212 1.00 88.62 82 PHE A O 1
ATOM 667 N N . ILE A 1 83 ? 13.539 -0.524 -0.907 1.00 91.12 83 ILE A N 1
ATOM 668 C CA . ILE A 1 83 ? 12.923 -1.088 0.286 1.00 91.12 83 ILE A CA 1
ATOM 669 C C . ILE A 1 83 ? 12.047 -0.039 0.947 1.00 91.12 83 ILE A C 1
ATOM 671 O O . ILE A 1 83 ? 12.540 0.952 1.481 1.00 91.12 83 ILE A O 1
ATOM 675 N N . TYR A 1 84 ? 10.750 -0.312 0.964 1.00 89.62 84 TYR A N 1
ATOM 676 C CA . TYR A 1 84 ? 9.787 0.476 1.701 1.00 89.62 84 TYR A CA 1
ATOM 677 C C . TYR A 1 84 ? 9.777 0.048 3.168 1.00 89.62 84 TYR A C 1
ATOM 679 O O . TYR A 1 84 ? 9.728 -1.143 3.488 1.00 89.62 84 TYR A O 1
ATOM 687 N N . HIS A 1 85 ? 9.808 1.024 4.069 1.00 88.12 85 HIS A N 1
ATOM 688 C CA . HIS A 1 85 ? 9.670 0.798 5.500 1.00 88.12 85 HIS A CA 1
ATOM 689 C C . HIS A 1 85 ? 8.273 1.216 5.941 1.00 88.12 85 HIS A C 1
ATOM 691 O O . HIS A 1 85 ? 7.917 2.388 5.859 1.00 88.12 85 HIS A O 1
ATOM 697 N N . GLY A 1 86 ? 7.501 0.254 6.437 1.00 81.75 86 GLY A N 1
ATOM 698 C CA . GLY A 1 86 ? 6.231 0.534 7.081 1.00 81.75 86 GLY A CA 1
ATOM 699 C C . GLY A 1 86 ? 6.425 1.336 8.367 1.00 81.75 86 GLY A C 1
ATOM 700 O O . GLY A 1 86 ? 7.463 1.271 9.036 1.00 81.75 86 GLY A O 1
ATOM 701 N N . SER A 1 87 ? 5.394 2.088 8.733 1.00 71.12 87 SER A N 1
ATOM 702 C CA . SER A 1 87 ? 5.345 2.814 9.996 1.00 71.12 87 SER A CA 1
ATOM 703 C C . SER A 1 87 ? 5.220 1.824 11.154 1.00 71.12 87 SER A C 1
ATOM 705 O O . SER A 1 87 ? 4.159 1.246 11.375 1.00 71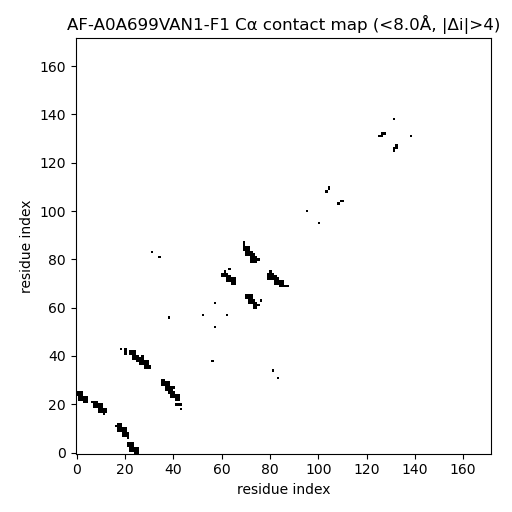.12 87 SER A O 1
ATOM 707 N N . LEU A 1 88 ? 6.297 1.624 11.919 1.00 62.84 88 LEU A N 1
ATOM 708 C CA . LEU A 1 88 ? 6.196 0.943 13.208 1.00 62.84 88 LEU A CA 1
ATOM 709 C C . LEU A 1 88 ? 5.368 1.810 14.172 1.00 62.84 88 LEU A C 1
ATOM 711 O O . LEU A 1 88 ? 5.750 2.960 14.398 1.00 62.84 88 LEU A O 1
ATOM 715 N N . PRO A 1 89 ? 4.378 1.241 14.884 1.00 56.34 89 PRO A N 1
ATOM 716 C CA . PRO A 1 89 ? 3.795 1.879 16.070 1.00 56.34 89 PRO A CA 1
ATOM 717 C C . PRO A 1 89 ? 4.841 2.182 17.165 1.00 56.34 89 PRO A C 1
ATOM 719 O O . PRO A 1 89 ? 4.573 2.920 18.106 1.00 56.34 89 PRO A O 1
ATOM 722 N N . GLY A 1 90 ? 6.036 1.583 17.063 1.00 52.09 90 GLY A N 1
ATOM 723 C CA . GLY A 1 90 ? 7.110 1.647 18.053 1.00 52.09 90 GLY A CA 1
ATOM 724 C C . GLY A 1 90 ? 8.213 2.676 17.798 1.00 52.09 90 GLY A C 1
ATOM 725 O O . GLY A 1 90 ? 9.084 2.821 18.656 1.00 52.09 90 GLY A O 1
ATOM 726 N N . LYS A 1 91 ? 8.220 3.411 16.672 1.00 54.91 91 LYS A N 1
ATOM 727 C CA . LYS A 1 91 ? 9.076 4.604 16.592 1.00 54.91 91 LYS A CA 1
ATOM 728 C C . LYS A 1 91 ? 8.353 5.656 17.414 1.00 54.91 91 LYS A C 1
ATOM 730 O O . LYS A 1 91 ? 7.414 6.272 16.920 1.00 54.91 91 LYS A O 1
ATOM 735 N N . SER A 1 92 ? 8.714 5.765 18.693 1.00 54.75 92 SER A N 1
ATOM 736 C CA . SER A 1 92 ? 8.117 6.744 19.591 1.00 54.75 92 SER A CA 1
ATOM 737 C C . SER A 1 92 ? 8.096 8.080 18.865 1.00 54.75 92 SER A C 1
ATOM 739 O O . SER A 1 92 ? 9.142 8.611 18.481 1.00 54.75 92 SER A O 1
ATOM 741 N N . MET A 1 93 ? 6.895 8.594 18.600 1.00 59.06 93 MET A N 1
ATOM 742 C CA . MET A 1 93 ? 6.762 9.989 18.234 1.00 59.06 93 MET A CA 1
ATOM 743 C C . MET A 1 93 ? 7.450 10.726 19.378 1.00 59.06 93 MET A C 1
ATOM 745 O O . MET A 1 93 ? 7.024 10.604 20.528 1.00 59.06 93 MET A O 1
ATOM 749 N N . GLN A 1 94 ? 8.605 11.339 19.112 1.00 68.56 94 GLN A N 1
ATOM 750 C CA . GLN A 1 94 ? 9.358 11.993 20.169 1.00 68.56 94 GLN A CA 1
ATOM 751 C C . GLN A 1 94 ? 8.535 13.197 20.600 1.00 68.56 94 GLN A C 1
ATOM 753 O O . GLN A 1 94 ? 8.537 14.240 19.949 1.00 68.56 94 GLN A O 1
ATOM 758 N N . ILE A 1 95 ? 7.782 13.019 21.682 1.00 79.25 95 ILE A N 1
ATOM 759 C CA . ILE A 1 95 ? 7.069 14.107 22.323 1.00 79.25 95 ILE A CA 1
ATOM 760 C C . ILE A 1 95 ? 8.145 14.973 22.959 1.00 79.25 95 ILE A C 1
ATOM 762 O O . ILE A 1 95 ? 8.787 14.595 23.938 1.00 79.25 95 ILE A O 1
ATOM 766 N N . ILE A 1 96 ? 8.370 16.126 22.349 1.00 86.56 96 ILE A N 1
ATOM 767 C CA . ILE A 1 96 ? 9.256 17.149 22.877 1.00 86.56 96 ILE A CA 1
ATOM 768 C C . ILE A 1 96 ? 8.431 18.182 23.637 1.00 86.56 96 ILE A C 1
ATOM 770 O O . ILE A 1 96 ? 7.274 18.452 23.315 1.00 86.56 96 ILE A O 1
ATOM 774 N N . SER A 1 97 ? 9.035 18.789 24.651 1.00 89.56 97 SER A N 1
ATOM 775 C CA . SER A 1 97 ? 8.420 19.925 25.336 1.00 89.56 97 SER A CA 1
ATOM 776 C C . SER A 1 97 ? 8.287 21.131 24.398 1.00 89.56 97 SER A C 1
ATOM 778 O O . SER A 1 97 ? 9.080 21.310 23.468 1.00 89.56 97 SER A O 1
ATOM 780 N N . ALA A 1 98 ? 7.353 22.037 24.702 1.00 89.56 98 ALA A N 1
ATOM 781 C CA . ALA A 1 98 ? 7.218 23.311 23.987 1.00 89.56 98 ALA A CA 1
ATOM 782 C C . ALA A 1 98 ? 8.527 24.132 23.978 1.00 89.56 98 ALA A C 1
ATOM 784 O O . ALA A 1 98 ? 8.812 24.863 23.031 1.00 89.56 98 ALA A O 1
ATOM 785 N N . LEU A 1 99 ? 9.355 23.982 25.017 1.00 94.38 99 LEU A N 1
ATOM 786 C CA . LEU A 1 99 ? 10.647 24.654 25.155 1.00 94.38 99 LEU A CA 1
ATOM 787 C C . LEU A 1 99 ? 11.682 24.107 24.161 1.00 94.38 99 LEU A C 1
ATOM 789 O O . LEU A 1 99 ? 12.374 24.880 23.502 1.00 94.38 99 LEU A O 1
ATOM 793 N N . GLN A 1 100 ? 11.736 22.783 23.999 1.00 92.25 100 GLN A N 1
ATOM 794 C CA . GLN A 1 100 ? 12.567 22.125 22.986 1.00 92.25 100 GLN A CA 1
ATOM 795 C C . GLN A 1 100 ? 12.083 22.446 21.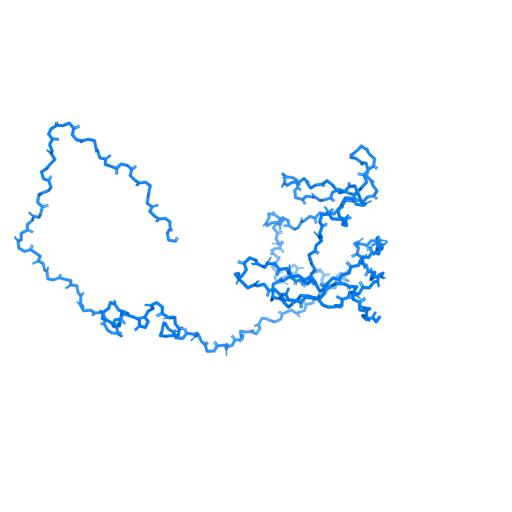570 1.00 92.25 100 GLN A C 1
ATOM 797 O O . GLN A 1 100 ? 12.907 22.756 20.714 1.00 92.25 100 GLN A O 1
ATOM 802 N N . ALA A 1 101 ? 10.766 22.452 21.337 1.00 92.19 101 ALA A N 1
ATOM 803 C CA . ALA A 1 101 ? 10.195 22.857 20.055 1.00 92.19 101 ALA A CA 1
ATOM 804 C C . ALA A 1 101 ? 10.602 24.296 19.698 1.00 92.19 101 ALA A C 1
ATOM 806 O O . ALA A 1 101 ? 11.101 24.543 18.603 1.00 92.19 101 ALA A O 1
ATOM 807 N N . ARG A 1 102 ? 10.496 25.237 20.647 1.00 92.50 102 ARG A N 1
ATOM 808 C CA . ARG A 1 102 ? 10.931 26.629 20.454 1.00 92.50 102 ARG A CA 1
ATOM 809 C C . ARG A 1 102 ? 12.424 26.739 20.146 1.00 92.50 102 ARG A C 1
ATOM 811 O O . ARG A 1 102 ? 12.792 27.504 19.260 1.00 92.50 102 ARG A O 1
ATOM 818 N N . ASN A 1 103 ? 13.268 25.972 20.837 1.00 94.81 103 ASN A N 1
ATOM 819 C CA . ASN A 1 103 ? 14.704 25.942 20.557 1.00 94.81 103 ASN A CA 1
ATOM 820 C C . ASN A 1 103 ? 14.995 25.395 19.151 1.00 94.81 103 ASN A C 1
ATOM 822 O O . ASN A 1 103 ? 15.828 25.949 18.446 1.00 94.81 103 ASN A O 1
ATOM 826 N N . LEU A 1 104 ? 14.309 24.341 18.704 1.00 93.25 104 LEU A N 1
ATOM 827 C CA . LEU A 1 104 ? 14.491 23.810 17.348 1.00 93.25 104 LEU A CA 1
ATOM 828 C C . LEU A 1 104 ? 14.071 24.828 16.282 1.00 93.25 104 LEU A C 1
ATOM 830 O O . LEU A 1 104 ? 14.792 25.026 15.306 1.00 93.25 104 LEU A O 1
ATOM 834 N N . LEU A 1 105 ? 12.955 25.530 16.499 1.00 94.62 105 LEU A N 1
ATOM 835 C CA . LEU A 1 105 ? 12.497 26.603 15.614 1.00 94.62 105 LEU A CA 1
ATOM 836 C C . LEU A 1 105 ? 13.489 27.776 15.573 1.00 94.62 105 LEU A C 1
ATOM 838 O O . LEU A 1 105 ? 13.781 28.291 14.496 1.00 94.62 105 LEU A O 1
ATOM 842 N N . SER A 1 106 ? 14.067 28.172 16.715 1.00 93.94 106 SER A N 1
ATOM 843 C CA . SER A 1 106 ? 15.041 29.274 16.765 1.00 93.94 106 SER A CA 1
ATOM 844 C C . SER A 1 106 ? 16.362 28.952 16.061 1.00 93.94 106 SER A C 1
ATOM 846 O O . SER A 1 106 ? 17.071 29.869 15.661 1.00 93.94 106 SER A O 1
ATOM 84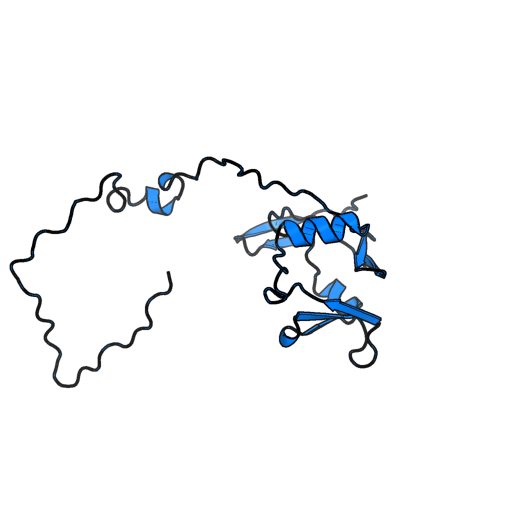8 N N . HIS A 1 107 ? 16.690 27.668 15.890 1.00 93.50 107 HIS A N 1
ATOM 849 C CA . HIS A 1 107 ? 17.863 27.200 15.143 1.00 93.50 107 HIS A CA 1
ATOM 850 C C . HIS A 1 107 ? 17.546 26.886 13.667 1.00 93.50 107 HIS A C 1
ATOM 852 O O . HIS A 1 107 ? 18.322 26.206 13.000 1.00 93.50 107 HIS A O 1
ATOM 858 N N . GLY A 1 108 ? 16.416 27.376 13.140 1.00 92.62 108 GLY A N 1
ATOM 859 C CA . GLY A 1 108 ? 16.042 27.226 11.728 1.00 92.62 108 GLY A CA 1
ATOM 860 C C . GLY A 1 108 ? 15.244 25.960 11.400 1.00 92.62 108 GLY A C 1
ATOM 861 O O . GLY A 1 108 ? 15.047 25.650 10.224 1.00 92.62 108 GLY A O 1
ATOM 862 N N . GLY A 1 109 ? 14.768 25.227 12.411 1.00 89.12 109 GLY A N 1
ATOM 863 C CA . GLY A 1 109 ? 13.830 24.124 12.222 1.00 89.12 109 GLY A CA 1
ATOM 864 C C . GLY A 1 109 ? 12.490 24.603 11.653 1.00 89.12 109 GLY A C 1
ATOM 865 O O . GLY A 1 109 ? 12.026 25.701 11.954 1.00 89.12 109 GLY A O 1
ATOM 866 N N . LYS A 1 110 ? 11.843 23.765 10.837 1.00 90.12 110 LYS A N 1
ATOM 867 C CA . LYS A 1 110 ? 10.496 24.019 10.303 1.00 90.12 110 LYS A CA 1
ATOM 868 C C . LYS A 1 110 ? 9.460 23.358 11.210 1.00 90.12 110 LYS A C 1
ATOM 870 O O . LYS A 1 110 ? 9.608 22.186 11.546 1.00 90.12 110 LYS A O 1
ATOM 875 N N . GLY A 1 111 ? 8.424 24.100 11.592 1.00 86.81 111 GLY A N 1
ATOM 876 C CA . GLY A 1 111 ? 7.295 23.591 12.370 1.00 86.81 111 GLY A CA 1
ATOM 877 C C . GLY A 1 111 ? 5.985 23.748 11.612 1.00 86.81 111 GLY A C 1
ATOM 878 O O . GLY A 1 111 ? 5.816 24.706 10.861 1.00 86.81 111 GLY A O 1
ATOM 879 N N . PHE A 1 112 ? 5.062 22.819 11.839 1.00 86.25 112 PHE A N 1
ATOM 880 C CA . PHE A 1 112 ? 3.713 22.836 11.282 1.00 86.25 112 PHE A CA 1
ATOM 881 C C . PHE A 1 112 ? 2.705 22.729 12.425 1.00 86.25 112 PHE A C 1
ATOM 883 O O . PHE A 1 112 ? 2.947 22.014 13.398 1.00 86.25 112 PHE A O 1
ATOM 890 N N . LEU A 1 113 ? 1.590 23.449 12.311 1.00 85.00 113 LEU A N 1
ATOM 891 C CA . LEU A 1 113 ? 0.471 23.347 13.239 1.00 85.00 113 LEU A CA 1
ATOM 892 C C . LEU A 1 113 ? -0.589 22.440 12.613 1.00 85.00 113 LEU A C 1
ATOM 894 O O . LEU A 1 113 ? -1.068 22.730 11.520 1.00 85.00 113 LEU A O 1
ATOM 898 N N . ALA A 1 114 ? -0.952 21.368 13.310 1.00 78.06 114 ALA A N 1
ATOM 899 C CA . ALA A 1 114 ? -2.094 20.533 12.962 1.00 78.06 114 ALA A CA 1
ATOM 900 C C . ALA A 1 114 ? -3.177 20.718 14.028 1.00 78.06 114 ALA A C 1
ATOM 902 O O . ALA A 1 114 ? -2.893 20.642 15.225 1.00 78.06 114 ALA A O 1
ATOM 903 N N . THR A 1 115 ? -4.409 20.973 13.597 1.00 71.50 115 THR A N 1
ATOM 904 C CA . THR A 1 115 ? -5.582 21.057 14.469 1.00 71.50 115 THR A CA 1
ATOM 905 C C . THR A 1 115 ? -6.485 19.864 14.198 1.00 71.50 115 THR A C 1
ATOM 907 O O . THR A 1 115 ? -6.852 19.595 13.057 1.00 71.50 115 THR A O 1
ATOM 910 N N . ILE A 1 116 ? -6.846 19.135 15.254 1.00 77.00 116 ILE A N 1
ATOM 911 C CA . ILE A 1 116 ? -7.873 18.099 15.167 1.00 77.00 116 ILE A CA 1
ATOM 912 C C . ILE A 1 116 ? -9.207 18.793 15.406 1.00 77.00 116 ILE A C 1
ATOM 914 O O . ILE A 1 116 ? -9.488 19.255 16.512 1.00 77.00 116 ILE A O 1
ATOM 918 N N . HIS A 1 117 ? -10.016 18.887 14.358 1.00 71.75 117 HIS A N 1
ATOM 919 C CA . HIS A 1 117 ? -11.411 19.268 14.489 1.00 71.75 117 HIS A CA 1
ATOM 920 C C . HIS A 1 117 ? -12.200 17.986 14.715 1.00 71.75 117 HIS A C 1
ATOM 922 O O . HIS A 1 117 ? -12.235 17.126 13.839 1.00 71.75 117 HIS A O 1
ATOM 928 N N . GLY A 1 118 ? -12.795 17.839 15.899 1.00 64.06 118 GLY A N 1
ATOM 929 C CA . GLY A 1 118 ? -13.776 16.787 16.113 1.00 64.06 118 GLY A CA 1
ATOM 930 C C . GLY A 1 118 ? -14.918 17.019 15.137 1.00 64.06 118 GLY A C 1
ATOM 931 O O . GLY A 1 118 ? -15.652 17.996 15.275 1.00 64.06 118 GLY A O 1
ATOM 932 N N . THR A 1 119 ? -15.045 16.166 14.124 1.00 65.00 119 THR A N 1
ATOM 933 C CA . THR A 1 119 ? -16.278 16.085 13.356 1.00 65.00 119 THR A CA 1
ATOM 934 C C . THR A 1 119 ? -17.322 15.580 14.331 1.00 65.00 119 THR A C 1
ATOM 936 O O . THR A 1 119 ? -17.345 14.400 14.674 1.00 65.00 119 THR A O 1
ATOM 939 N N . THR A 1 120 ? -18.163 16.483 14.825 1.00 58.84 120 THR A N 1
ATOM 940 C CA . THR A 1 120 ? -19.435 16.118 15.439 1.00 58.84 120 THR A CA 1
ATOM 941 C C . THR A 1 120 ? -20.305 15.526 14.333 1.00 58.84 120 THR A C 1
ATOM 943 O O . THR A 1 120 ? -21.235 16.162 13.849 1.00 58.84 120 THR A O 1
ATOM 946 N N . SER A 1 121 ? -19.960 14.327 13.861 1.00 59.25 121 SER A N 1
ATOM 947 C CA . SER A 1 121 ? -21.000 13.415 13.424 1.00 59.25 121 SER A CA 1
ATOM 948 C C . SER A 1 121 ? -21.828 13.204 14.676 1.00 59.25 121 SER A C 1
ATOM 950 O O . SER A 1 121 ? -21.262 12.875 15.723 1.00 59.25 121 SER A O 1
ATOM 952 N N . GLU A 1 122 ? -23.126 13.483 14.604 1.00 62.75 122 GLU A N 1
ATOM 953 C CA . GLU A 1 122 ? -24.056 12.979 15.605 1.00 62.75 122 GLU A CA 1
ATOM 954 C C . GLU A 1 122 ? -23.664 11.520 15.845 1.00 62.75 122 GLU A C 1
ATOM 956 O O . GLU A 1 122 ? -23.509 10.751 14.891 1.00 62.75 122 GLU A O 1
ATOM 961 N N . VAL A 1 123 ? -23.308 11.199 17.091 1.00 61.34 123 VAL A N 1
ATOM 962 C CA . VAL A 1 123 ? -22.974 9.827 17.467 1.00 61.34 123 VAL A CA 1
ATOM 963 C C . VAL A 1 123 ? -24.179 9.005 17.022 1.00 61.34 123 VAL A C 1
ATOM 965 O O . VAL A 1 123 ? -25.276 9.345 17.474 1.00 61.34 123 VAL A O 1
ATOM 968 N N . PRO A 1 124 ? -24.019 8.009 16.125 1.00 59.66 124 PRO A N 1
ATOM 969 C CA . PRO A 1 124 ? -25.130 7.162 15.729 1.00 59.66 124 PRO A CA 1
ATOM 970 C C . PRO A 1 124 ? -25.794 6.676 17.006 1.00 59.66 124 PRO A C 1
ATOM 972 O O . PRO A 1 124 ? -25.116 6.165 17.907 1.00 59.66 124 PRO A O 1
ATOM 975 N N . SER A 1 125 ? -27.087 6.941 17.136 1.00 69.00 125 SER A N 1
ATOM 976 C CA . SER A 1 125 ? -27.821 6.487 18.299 1.00 69.00 125 SER A CA 1
ATOM 977 C C . SER A 1 125 ? -27.713 4.966 18.344 1.00 69.00 125 SER A C 1
ATOM 979 O O . SER A 1 125 ? -27.616 4.294 17.316 1.00 69.00 125 SER A O 1
ATOM 981 N N . ILE A 1 126 ? -27.724 4.389 19.541 1.00 66.69 126 ILE A N 1
ATOM 982 C CA . ILE A 1 126 ? -27.687 2.929 19.694 1.00 66.69 126 ILE A CA 1
ATOM 983 C C . ILE A 1 126 ? -28.898 2.301 18.958 1.00 66.69 126 ILE A C 1
ATOM 985 O O . ILE A 1 126 ? -28.817 1.181 18.463 1.00 66.69 126 ILE A O 1
ATOM 989 N N . HIS A 1 127 ? -29.982 3.065 18.776 1.00 66.56 127 HIS A N 1
ATOM 990 C CA . HIS A 1 127 ? -31.160 2.685 17.993 1.00 66.56 127 HIS A CA 1
ATOM 991 C C . HIS A 1 127 ? -30.931 2.611 16.475 1.00 66.56 127 HIS A C 1
ATOM 993 O O . HIS A 1 127 ? -31.717 1.961 15.790 1.00 66.56 127 HIS A O 1
ATOM 999 N N . ASP A 1 128 ? -29.865 3.216 15.944 1.00 70.50 128 ASP A N 1
ATOM 1000 C CA . ASP A 1 128 ? -29.501 3.115 14.523 1.00 70.50 128 ASP A CA 1
ATOM 1001 C C . ASP A 1 128 ? -28.858 1.755 14.190 1.00 70.50 128 ASP A C 1
ATOM 1003 O O . ASP A 1 128 ? -28.694 1.398 13.021 1.00 70.50 128 ASP A O 1
ATOM 1007 N N . GLN A 1 129 ? -28.511 0.957 15.208 1.00 73.94 129 GLN A N 1
ATOM 1008 C CA . GLN A 1 129 ? -28.056 -0.418 15.030 1.00 73.94 129 GLN A CA 1
ATOM 1009 C C . GLN A 1 129 ? -29.250 -1.372 14.910 1.00 73.94 129 GLN A C 1
ATOM 1011 O O . GLN A 1 129 ? -30.000 -1.583 15.863 1.00 73.94 129 GLN A O 1
ATOM 1016 N N . GLN A 1 130 ? -29.369 -2.031 13.754 1.00 72.19 130 GLN A N 1
ATOM 1017 C CA . GLN A 1 130 ? -30.467 -2.953 13.433 1.00 72.19 130 GLN A CA 1
ATOM 1018 C C . GLN A 1 130 ? -30.706 -4.013 14.523 1.00 72.19 130 GLN A C 1
ATOM 1020 O O . GLN A 1 130 ? -31.843 -4.233 14.926 1.00 72.19 130 GLN A O 1
ATOM 1025 N N . ILE A 1 131 ? -29.637 -4.593 15.073 1.00 76.94 131 ILE A N 1
ATOM 1026 C CA . ILE A 1 131 ? -29.720 -5.610 16.133 1.00 76.94 131 ILE A CA 1
ATOM 1027 C C . ILE A 1 131 ? -30.332 -5.040 17.419 1.00 76.94 131 ILE A C 1
ATOM 1029 O O . ILE A 1 131 ? -31.125 -5.704 18.072 1.00 76.94 131 ILE A O 1
ATOM 1033 N N . VAL A 1 132 ? -29.992 -3.807 17.793 1.00 77.38 132 VAL A N 1
ATOM 1034 C CA . VAL A 1 132 ? -30.487 -3.181 19.029 1.00 77.38 132 VAL A CA 1
ATOM 1035 C C . VAL A 1 132 ? -31.971 -2.840 18.899 1.00 77.38 132 VAL A C 1
ATOM 1037 O O . VAL A 1 132 ? -32.722 -2.991 19.860 1.00 77.38 132 VAL A O 1
ATOM 1040 N N . SER A 1 133 ? -32.418 -2.462 17.696 1.00 76.25 133 SER A N 1
ATOM 1041 C CA . SER A 1 133 ? -33.833 -2.182 17.418 1.00 76.25 133 SER A CA 1
ATOM 1042 C C . SER A 1 133 ? -34.751 -3.403 17.599 1.00 76.25 133 SER A C 1
ATOM 1044 O O . SER A 1 133 ? -35.940 -3.239 17.871 1.00 76.25 133 SER A O 1
ATOM 1046 N N . GLU A 1 134 ? -34.206 -4.621 17.496 1.00 84.00 134 GLU A N 1
ATOM 1047 C CA . GLU A 1 134 ? -34.942 -5.877 17.698 1.00 84.00 134 GLU A CA 1
ATOM 1048 C C . GLU A 1 134 ? -35.136 -6.230 19.186 1.00 84.00 134 GLU A C 1
ATOM 1050 O O . GLU A 1 134 ? -36.036 -7.006 19.507 1.00 84.00 134 GLU A O 1
ATOM 1055 N N . PHE A 1 135 ? -34.343 -5.640 20.094 1.00 82.44 135 PHE A N 1
ATOM 1056 C CA . PHE A 1 135 ? -34.355 -5.931 21.538 1.00 82.44 135 PHE A CA 1
ATOM 1057 C C . PHE A 1 135 ? -34.435 -4.654 22.404 1.00 82.44 135 PHE A C 1
ATOM 1059 O O . PHE A 1 135 ? -33.545 -4.397 23.223 1.00 82.44 135 PHE A O 1
ATOM 1066 N N . PRO A 1 136 ? -35.489 -3.829 22.257 1.00 75.56 136 PRO A N 1
ATOM 1067 C CA . PRO A 1 136 ? -35.627 -2.575 23.006 1.00 75.56 136 PRO A CA 1
ATOM 1068 C C . PRO A 1 136 ? -35.805 -2.786 24.521 1.00 75.56 136 PRO A C 1
ATOM 1070 O O . PRO A 1 136 ? -35.563 -1.881 25.311 1.00 75.56 136 PRO A O 1
ATOM 1073 N N . ASP A 1 137 ? -36.217 -3.982 24.939 1.00 75.88 137 ASP A N 1
ATOM 1074 C CA . ASP A 1 137 ? -36.390 -4.395 26.333 1.00 75.88 137 ASP A CA 1
ATOM 1075 C C . ASP A 1 137 ? -35.066 -4.704 27.052 1.00 75.88 137 ASP A C 1
ATOM 1077 O O . ASP A 1 137 ? -34.998 -4.630 28.280 1.00 75.88 137 ASP A O 1
ATOM 1081 N N . VAL A 1 138 ? -34.010 -5.029 26.300 1.00 78.62 138 VAL A N 1
ATOM 1082 C CA . VAL A 1 138 ? -32.670 -5.328 26.835 1.00 78.62 138 VAL A CA 1
ATOM 1083 C C . VAL A 1 138 ? -31.833 -4.057 27.014 1.00 78.62 138 VAL A C 1
ATOM 1085 O O . VAL A 1 138 ? -30.955 -4.017 27.877 1.00 78.62 138 VAL A O 1
ATOM 1088 N N . PHE A 1 139 ? -32.134 -3.004 26.248 1.00 76.12 139 PHE A N 1
ATOM 1089 C CA . PHE A 1 139 ? -31.434 -1.715 26.275 1.00 76.12 139 PHE A CA 1
ATOM 1090 C C . PHE A 1 139 ? -32.376 -0.544 26.620 1.00 76.12 139 PHE A C 1
ATOM 1092 O O . PHE A 1 139 ? -32.535 0.366 25.806 1.00 76.12 139 PHE A O 1
ATOM 1099 N N . PRO A 1 140 ? -33.026 -0.544 27.799 1.00 75.25 140 PRO A N 1
ATOM 1100 C CA . PRO A 1 140 ? -33.861 0.576 28.217 1.00 75.25 140 PRO A CA 1
ATOM 1101 C C . PRO A 1 140 ? -33.015 1.826 28.505 1.00 75.25 140 PRO A C 1
ATOM 1103 O O . PRO A 1 140 ? -31.892 1.718 29.003 1.00 75.25 140 PRO A O 1
ATOM 1106 N N . ASP A 1 141 ? -33.584 3.011 28.258 1.00 76.56 141 ASP A N 1
ATOM 1107 C CA . ASP A 1 141 ? -32.935 4.308 28.533 1.00 76.56 141 ASP A CA 1
ATOM 1108 C C . ASP A 1 141 ? -32.530 4.464 30.012 1.00 76.56 141 ASP A C 1
ATOM 1110 O O . ASP A 1 141 ? -31.550 5.134 30.343 1.00 76.56 141 ASP A O 1
ATOM 1114 N N . GLU A 1 142 ? -33.265 3.804 30.909 1.00 80.69 142 GLU A N 1
ATOM 1115 C CA . GLU A 1 142 ? -32.971 3.714 32.335 1.00 80.69 142 GLU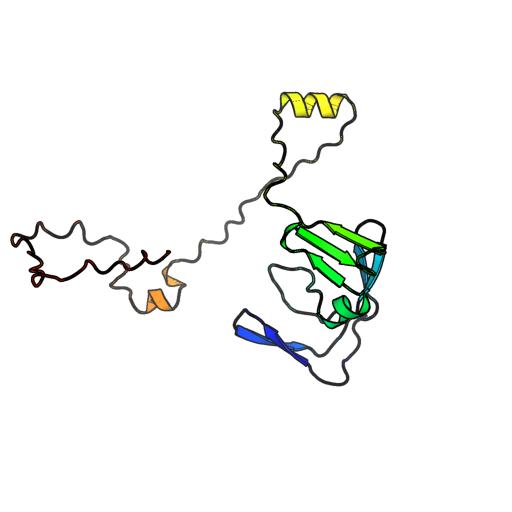 A CA 1
ATOM 1116 C C . GLU A 1 142 ? -32.747 2.251 32.734 1.00 80.69 142 GLU A C 1
ATOM 1118 O O . GLU A 1 142 ? -33.606 1.390 32.531 1.00 80.69 142 GLU A O 1
ATOM 1123 N N . LEU A 1 143 ? -31.589 1.955 33.335 1.00 77.62 143 LEU A N 1
ATOM 1124 C CA . LEU A 1 143 ? -31.292 0.610 33.827 1.00 77.62 143 LEU A CA 1
ATOM 1125 C C . LEU A 1 143 ? -32.268 0.228 34.952 1.00 77.62 143 LEU A C 1
ATOM 1127 O O . LEU A 1 143 ? -32.475 1.033 35.867 1.00 77.62 143 LEU A O 1
ATOM 1131 N N . PRO A 1 144 ? -32.807 -1.007 34.962 1.00 69.94 144 PRO A N 1
ATOM 1132 C CA . PRO A 1 144 ? -33.766 -1.471 35.961 1.00 69.94 144 PRO A CA 1
ATOM 1133 C C . PRO A 1 144 ? -33.074 -1.796 37.296 1.00 69.94 144 PRO A C 1
ATOM 1135 O O . PRO A 1 144 ? -33.146 -2.913 37.790 1.00 69.94 144 PRO A O 1
ATOM 1138 N N . GLY A 1 145 ? -32.378 -0.822 37.884 1.00 76.69 145 GLY A N 1
ATOM 1139 C CA . GLY A 1 145 ? -31.741 -0.922 39.194 1.00 76.69 145 GLY A CA 1
ATOM 1140 C C . GLY A 1 145 ? -30.775 -2.100 39.368 1.00 76.69 145 GLY A C 1
ATOM 1141 O O . GLY A 1 145 ? -30.436 -2.844 38.450 1.00 76.69 145 GLY A O 1
ATOM 1142 N N . ILE A 1 146 ? -30.293 -2.262 40.597 1.00 74.88 146 ILE A N 1
ATOM 1143 C CA . ILE A 1 146 ? -29.568 -3.470 40.994 1.00 74.88 146 ILE A CA 1
ATOM 1144 C C . ILE A 1 146 ? -30.632 -4.550 41.224 1.00 74.88 146 ILE A C 1
ATOM 1146 O O . ILE A 1 146 ? -31.620 -4.263 41.909 1.00 74.88 146 ILE A O 1
ATOM 1150 N N . PRO A 1 147 ? -30.467 -5.775 40.691 1.00 69.38 147 PRO A N 1
ATOM 1151 C CA . PRO A 1 147 ? -31.396 -6.851 40.993 1.00 69.38 147 PRO A CA 1
ATOM 1152 C C . PRO A 1 147 ? -31.520 -7.015 42.516 1.00 69.38 147 PRO A C 1
ATOM 1154 O O . PRO A 1 147 ? -30.522 -6.874 43.230 1.00 69.38 147 PRO A O 1
ATOM 1157 N N . PRO A 1 148 ? -32.727 -7.302 43.031 1.00 76.69 148 PRO A N 1
ATOM 1158 C CA . PRO A 1 148 ? -32.944 -7.445 44.463 1.00 76.69 148 PRO A CA 1
ATOM 1159 C C . PRO A 1 148 ? -31.993 -8.490 45.051 1.00 76.69 148 PRO A C 1
ATOM 1161 O O . PRO A 1 148 ? -31.636 -9.470 44.388 1.00 76.69 148 PRO A O 1
ATOM 1164 N N . ILE A 1 149 ? -31.586 -8.268 46.305 1.00 74.88 149 ILE A N 1
ATOM 1165 C CA . ILE A 1 149 ? -30.779 -9.224 47.065 1.00 74.88 149 ILE A CA 1
ATOM 1166 C C . ILE A 1 149 ? -31.528 -10.555 47.034 1.00 74.88 149 ILE A C 1
ATOM 1168 O O . ILE A 1 149 ? -32.652 -10.660 47.523 1.00 74.88 149 ILE A O 1
ATOM 1172 N N . ARG A 1 150 ? -30.933 -11.556 46.385 1.00 73.50 150 ARG A N 1
ATOM 1173 C CA . ARG A 1 150 ? -31.547 -12.876 46.274 1.00 73.50 150 ARG A CA 1
ATOM 1174 C C . ARG A 1 150 ? -31.490 -13.521 47.656 1.00 73.50 150 ARG A C 1
ATOM 1176 O O . ARG A 1 150 ? -30.404 -13.708 48.190 1.00 73.50 150 ARG A O 1
ATOM 1183 N N . GLU A 1 151 ? -32.646 -13.864 48.219 1.00 69.25 151 GLU A N 1
ATOM 1184 C CA . GLU A 1 151 ? -32.737 -14.571 49.510 1.00 69.25 151 GLU A CA 1
ATOM 1185 C C . GLU A 1 151 ? -32.170 -15.999 49.440 1.00 69.25 151 GLU A C 1
ATOM 1187 O O . GLU A 1 151 ? -31.853 -16.600 50.463 1.00 69.25 151 GLU A O 1
ATOM 1192 N N . VAL A 1 152 ? -32.030 -16.539 48.225 1.00 69.12 152 VAL A N 1
ATOM 1193 C CA . VAL A 1 152 ? -31.494 -17.875 47.971 1.00 69.12 152 VAL A CA 1
ATOM 1194 C C . VAL A 1 152 ? -30.074 -17.755 47.435 1.00 69.12 152 VAL A C 1
ATOM 1196 O O . VAL A 1 152 ? -29.840 -17.256 46.330 1.00 69.12 152 VAL A O 1
ATOM 1199 N N . GLU A 1 153 ? -29.127 -18.248 48.224 1.00 64.50 153 GLU A N 1
ATOM 1200 C CA . GLU A 1 153 ? -27.747 -18.446 47.810 1.00 64.50 153 GLU A CA 1
ATOM 1201 C C . GLU A 1 153 ? -27.701 -19.638 46.841 1.00 64.50 153 GLU A C 1
ATOM 1203 O O . GLU A 1 153 ? -28.020 -20.775 47.199 1.00 64.50 153 GLU A O 1
ATOM 1208 N N . PHE A 1 154 ? -27.377 -19.373 45.573 1.00 63.19 154 PHE A N 1
ATOM 1209 C CA . PHE A 1 154 ? -27.245 -20.422 44.565 1.00 63.19 154 PHE A CA 1
ATOM 1210 C C . PHE A 1 154 ? -25.954 -21.191 44.832 1.00 63.19 154 PHE A C 1
ATOM 1212 O O . PHE A 1 154 ? -24.876 -20.792 44.395 1.00 63.19 154 PHE A O 1
ATOM 1219 N N . ASN A 1 155 ? -26.071 -22.304 45.548 1.00 62.72 155 ASN A N 1
ATOM 1220 C CA . ASN A 1 155 ? -24.989 -23.263 45.666 1.00 62.72 155 ASN A CA 1
ATOM 1221 C C . ASN A 1 155 ? -24.892 -24.051 44.358 1.00 62.72 155 ASN A C 1
ATOM 1223 O O . ASN A 1 155 ? -25.816 -24.769 43.976 1.00 62.72 155 ASN A O 1
ATOM 1227 N N . ILE A 1 156 ? -23.777 -23.891 43.647 1.00 69.19 156 ILE A N 1
ATOM 1228 C CA . ILE A 1 156 ? -23.458 -24.737 42.497 1.00 69.19 156 ILE A CA 1
ATOM 1229 C C . ILE A 1 156 ? -22.874 -26.030 43.062 1.00 69.19 156 ILE A C 1
ATOM 1231 O O . ILE A 1 156 ? -21.699 -26.086 43.425 1.00 69.19 156 ILE A O 1
ATOM 1235 N N . GLU A 1 157 ? -23.704 -27.065 43.166 1.00 68.56 157 GLU A N 1
ATOM 1236 C CA . GLU A 1 157 ? -23.233 -28.402 43.514 1.00 68.56 157 GLU A CA 1
ATOM 1237 C C . GLU A 1 157 ? -22.428 -28.971 42.344 1.00 68.56 157 GLU A C 1
ATOM 1239 O O . GLU A 1 157 ? -22.961 -29.334 41.294 1.00 68.56 157 GLU A O 1
ATOM 1244 N N . LEU A 1 158 ? -21.110 -29.016 42.519 1.00 71.06 158 LEU A N 1
ATOM 1245 C CA . LEU A 1 158 ? -20.219 -29.696 41.594 1.00 71.06 158 LEU A CA 1
ATOM 1246 C C . LEU A 1 158 ? -20.179 -31.181 41.946 1.00 71.06 158 LEU A C 1
ATOM 1248 O O . LEU A 1 158 ? -19.987 -31.562 43.101 1.00 71.06 158 LEU A O 1
ATOM 1252 N N . ILE A 1 159 ? -20.319 -32.029 40.932 1.00 79.12 159 ILE A N 1
ATOM 1253 C CA . ILE A 1 159 ? -20.106 -33.468 41.076 1.00 79.12 159 ILE A CA 1
ATOM 1254 C C . ILE A 1 159 ? -18.641 -33.678 41.517 1.00 79.12 159 ILE A C 1
ATOM 1256 O O . ILE A 1 159 ? -17.755 -33.045 40.932 1.00 79.12 159 ILE A O 1
ATOM 1260 N N . PRO A 1 160 ? -18.341 -34.533 42.516 1.00 72.69 160 PRO A N 1
ATOM 1261 C CA . PRO A 1 160 ? -16.965 -34.799 42.933 1.00 72.69 160 PRO A CA 1
ATOM 1262 C C . PRO A 1 160 ? -16.101 -35.228 41.737 1.00 72.69 160 PRO A C 1
ATOM 1264 O O . PRO A 1 160 ? -16.376 -36.246 41.107 1.00 72.69 160 PRO A O 1
ATOM 1267 N N . GLY A 1 161 ? -15.077 -34.432 41.411 1.00 75.38 161 GLY A N 1
ATOM 1268 C CA . GLY A 1 161 ? -14.216 -34.638 40.238 1.00 75.38 161 GLY A CA 1
ATOM 1269 C C . GLY A 1 161 ? -14.531 -33.756 39.022 1.00 75.38 161 GLY A C 1
ATOM 1270 O O . GLY A 1 161 ? -13.857 -33.885 38.005 1.00 75.38 161 GLY A O 1
ATOM 1271 N N . ALA A 1 162 ? -15.512 -32.851 39.103 1.00 73.19 162 ALA A N 1
ATOM 1272 C CA . ALA A 1 162 ? -15.735 -31.846 38.069 1.00 73.19 162 ALA A CA 1
ATOM 1273 C C . ALA A 1 162 ? -14.597 -30.810 38.067 1.00 73.19 162 ALA A C 1
ATOM 1275 O O . ALA A 1 162 ? -14.430 -30.046 39.019 1.00 73.19 162 ALA A O 1
ATOM 1276 N N . GLU A 1 163 ? -13.814 -30.778 36.989 1.00 69.56 163 GLU A N 1
ATOM 1277 C CA . GLU A 1 163 ? -12.827 -29.723 36.765 1.00 69.56 163 GLU A CA 1
ATOM 1278 C C . GLU A 1 163 ? -13.539 -28.412 36.380 1.00 69.56 163 GLU A C 1
ATOM 1280 O O . GLU A 1 163 ? -14.501 -28.441 35.602 1.00 69.56 163 GLU A O 1
ATOM 1285 N N . PRO A 1 164 ? -13.099 -27.247 36.897 1.00 66.56 164 PRO A N 1
ATOM 1286 C CA . PRO A 1 164 ? -13.630 -25.962 36.468 1.00 66.56 164 PRO A CA 1
ATOM 1287 C C . PRO A 1 164 ? -13.504 -25.832 34.954 1.00 66.56 164 PRO A C 1
ATOM 1289 O O . PRO A 1 164 ? -12.440 -26.086 34.386 1.00 66.56 164 PRO A O 1
ATOM 1292 N N . ILE A 1 165 ? -14.575 -25.402 34.291 1.00 60.22 165 ILE A N 1
ATOM 1293 C CA . ILE A 1 165 ? -14.520 -25.145 32.857 1.00 60.22 165 ILE A CA 1
ATOM 1294 C C . ILE A 1 165 ? -13.620 -23.921 32.652 1.00 60.22 165 ILE A C 1
ATOM 1296 O O . ILE A 1 165 ? -14.060 -22.779 32.778 1.00 60.22 165 ILE A O 1
ATOM 1300 N N . SER A 1 166 ? -12.346 -24.158 32.341 1.00 59.75 166 SER A N 1
ATOM 1301 C CA . SER A 1 166 ? -11.413 -23.136 31.872 1.00 59.75 166 SER A CA 1
ATOM 1302 C C . SER A 1 166 ? -11.819 -22.727 30.456 1.00 59.75 166 SER A C 1
ATOM 1304 O O . SER A 1 166 ? -11.266 -23.181 29.456 1.00 59.75 166 SER A O 1
ATOM 1306 N N . LYS A 1 167 ? -12.871 -21.916 30.349 1.00 58.59 167 LYS A N 1
ATOM 1307 C CA . LYS A 1 167 ? -13.152 -21.162 29.131 1.00 58.59 167 LYS A CA 1
ATOM 1308 C C . LYS A 1 167 ? -12.407 -19.846 29.241 1.00 58.59 167 LYS A C 1
ATOM 1310 O O . LYS A 1 167 ? -12.590 -19.100 30.200 1.00 58.59 167 LYS A O 1
ATOM 1315 N N . THR A 1 168 ? -11.564 -19.566 28.253 1.00 51.50 168 THR A N 1
ATOM 1316 C CA . THR A 1 168 ? -10.979 -18.237 28.087 1.00 51.50 168 THR A CA 1
ATOM 1317 C C . THR A 1 168 ? -12.108 -17.205 28.076 1.00 51.50 168 THR A C 1
ATOM 1319 O O . THR A 1 168 ? -13.082 -17.422 27.344 1.00 51.50 168 THR A O 1
ATOM 1322 N N . PRO A 1 169 ? -12.009 -16.118 28.863 1.00 54.12 169 PRO A N 1
ATOM 1323 C CA . PRO A 1 169 ? -12.995 -15.049 28.841 1.00 54.12 169 PRO A CA 1
ATOM 1324 C C . PRO A 1 169 ? -13.234 -14.611 27.400 1.00 54.12 169 PRO A C 1
ATOM 1326 O O . PRO A 1 169 ? -12.278 -14.443 26.636 1.00 54.12 169 PRO A O 1
ATOM 1329 N N . TYR A 1 170 ? -14.504 -14.469 27.027 1.00 55.72 170 TYR A N 1
ATOM 1330 C CA . TYR A 1 170 ? -14.865 -13.892 25.741 1.00 55.72 170 TYR A CA 1
ATOM 1331 C C . TYR A 1 170 ? -14.209 -12.510 25.661 1.00 55.72 170 TYR A C 1
ATOM 1333 O O . TYR A 1 170 ? -14.351 -11.704 26.582 1.00 55.72 170 TYR A O 1
ATOM 1341 N N . ARG A 1 171 ? -13.417 -12.263 24.618 1.00 43.44 171 ARG A N 1
ATOM 1342 C CA . ARG A 1 171 ? -12.841 -10.938 24.394 1.00 43.44 171 ARG A CA 1
ATOM 1343 C C . ARG A 1 171 ? -13.959 -10.055 23.850 1.00 43.44 171 ARG A C 1
ATOM 1345 O O . ARG A 1 171 ? -14.408 -10.299 22.733 1.00 43.44 171 ARG A O 1
ATOM 1352 N N . MET A 1 172 ? -14.435 -9.123 24.677 1.00 39.19 172 MET A N 1
ATOM 1353 C CA . MET A 1 172 ? -15.167 -7.947 24.197 1.00 39.19 172 MET A CA 1
ATOM 1354 C C . MET A 1 172 ? -14.191 -6.967 23.558 1.00 39.19 172 MET A C 1
ATOM 1356 O O . MET A 1 172 ? -13.048 -6.878 24.069 1.00 39.19 172 MET A O 1
#

Foldseek 3Di:
DWDFDPDWDWDQDPVRDTDTFGTWDFQDWDDDPPDTDGDIDTDDDDDPDDDDDDPVNCVVQVWDQDPVQQKIFGDDPVDTPDIDHHDDPPPPPPDDDPVVVVVCVVVVHDDDDDDDDPPPPPPPPPCNDPVCVVCCVVPDPDDPDDPPDDPDDDDDDDDVPDDPPPDDPDDD

Sequence (172 aa):
TPTLLDHVLCISTPMQDSVRITHVYRDLTLQFDDKIRAINALPLDMCEFDIILGMDWLTEHHATIDCRSYRVIFGDIHAPEFIYHGSLPGKSMQIISALQARNLLSHGGKGFLATIHGTTSEVPSIHDQQIVSEFPDVFPDELPGIPPIREVEFNIELIPGAEPISKTPYRM

Nearest PDB structures (foldseek):
  3s8i-assembly1_A  TM=6.441E-01  e=3.070E-02  Homo sapiens
  4rgh-assembly1_A  TM=7.448E-01  e=1.013E-01  Homo sapiens
  3s8i-assembly1_B  TM=7.053E-01  e=1.634E-01  Homo sapiens